Protein AF-A0A4Z2E2R9-F1 (afdb_monomer_lite)

Organism: NCBI:txid230148

Structure (mmCIF, N/CA/C/O backbone):
data_AF-A0A4Z2E2R9-F1
#
_entry.id   AF-A0A4Z2E2R9-F1
#
loop_
_atom_site.group_PDB
_atom_site.id
_atom_site.type_symbol
_atom_site.label_atom_id
_atom_site.label_alt_id
_atom_site.label_comp_id
_atom_site.label_asym_id
_atom_site.label_entity_id
_atom_site.label_seq_id
_atom_site.pdbx_PDB_ins_code
_atom_site.Cartn_x
_atom_site.Cartn_y
_atom_site.Cartn_z
_atom_site.occupancy
_atom_site.B_iso_or_equiv
_atom_site.auth_seq_id
_atom_site.auth_comp_id
_atom_site.auth_asym_id
_atom_site.auth_atom_id
_atom_site.pdbx_PDB_model_num
ATOM 1 N N . MET A 1 1 ? -23.075 -10.613 -0.529 1.00 61.91 1 MET A N 1
ATOM 2 C CA . MET A 1 1 ? -22.733 -10.119 0.823 1.00 61.91 1 MET A CA 1
ATOM 3 C C . MET A 1 1 ? -21.513 -9.230 0.684 1.00 61.91 1 MET A C 1
ATOM 5 O O . MET A 1 1 ? -20.640 -9.576 -0.101 1.00 61.91 1 MET A O 1
ATOM 9 N N . ALA A 1 2 ? -21.489 -8.078 1.350 1.00 82.94 2 ALA A N 1
ATOM 10 C CA . ALA A 1 2 ? -20.312 -7.213 1.384 1.00 82.94 2 ALA A CA 1
ATOM 11 C C . ALA A 1 2 ? -19.516 -7.522 2.654 1.00 82.94 2 ALA A C 1
ATOM 13 O O . ALA A 1 2 ? -20.119 -7.698 3.708 1.00 82.94 2 ALA A O 1
ATOM 14 N N . ALA A 1 3 ? -18.196 -7.594 2.543 1.00 90.88 3 ALA A N 1
ATOM 15 C CA . ALA A 1 3 ? -17.283 -7.662 3.675 1.00 90.88 3 ALA A CA 1
ATOM 16 C C . ALA A 1 3 ? -16.210 -6.592 3.477 1.00 90.88 3 ALA A C 1
ATOM 18 O O . ALA A 1 3 ? -15.874 -6.253 2.338 1.00 90.88 3 ALA A O 1
ATOM 19 N N . SER A 1 4 ? -15.693 -6.060 4.577 1.00 93.88 4 SER A N 1
ATOM 20 C CA . SER A 1 4 ? -14.628 -5.064 4.558 1.00 93.88 4 SER A CA 1
ATOM 21 C C . SER A 1 4 ? -13.468 -5.501 5.432 1.00 93.88 4 SER A C 1
ATOM 23 O O . SER A 1 4 ? -13.663 -6.084 6.499 1.00 93.88 4 SER A O 1
ATOM 25 N N . ALA A 1 5 ? -12.258 -5.181 4.980 1.00 93.62 5 ALA A N 1
ATOM 26 C CA . ALA A 1 5 ? -11.031 -5.476 5.694 1.00 93.62 5 ALA A CA 1
ATOM 27 C C . ALA A 1 5 ? -10.109 -4.252 5.737 1.00 93.62 5 ALA A C 1
ATOM 29 O O . ALA A 1 5 ? -10.078 -3.459 4.797 1.00 93.62 5 ALA A O 1
ATOM 30 N N . VAL A 1 6 ? -9.340 -4.121 6.817 1.00 92.69 6 VAL A N 1
ATOM 31 C CA . VAL A 1 6 ? -8.224 -3.173 6.926 1.00 92.69 6 VAL A CA 1
ATOM 32 C C . VAL A 1 6 ? -6.932 -3.965 7.042 1.00 92.69 6 VAL A C 1
ATOM 34 O O . VAL A 1 6 ? -6.831 -4.847 7.889 1.00 92.69 6 VAL A O 1
ATOM 37 N N . CYS A 1 7 ? -5.936 -3.635 6.224 1.00 93.38 7 CYS A N 1
ATOM 38 C CA . CYS A 1 7 ? -4.601 -4.227 6.273 1.00 93.38 7 CYS A CA 1
ATOM 39 C C . CYS A 1 7 ? -3.559 -3.131 6.502 1.00 93.38 7 CYS A C 1
ATOM 41 O O . CYS A 1 7 ? -3.717 -2.015 6.009 1.00 93.38 7 CYS A O 1
ATOM 43 N N . ALA A 1 8 ? -2.485 -3.464 7.215 1.00 91.94 8 ALA A N 1
ATOM 44 C CA . ALA A 1 8 ? -1.302 -2.617 7.329 1.00 91.94 8 ALA A CA 1
ATOM 45 C C . ALA A 1 8 ? -0.153 -3.210 6.515 1.00 91.94 8 ALA A C 1
ATOM 47 O O . ALA A 1 8 ? -0.008 -4.431 6.427 1.00 91.94 8 ALA A O 1
ATOM 48 N N . PHE A 1 9 ? 0.666 -2.336 5.939 1.00 94.12 9 PHE A N 1
ATOM 49 C CA . PHE A 1 9 ? 1.813 -2.697 5.116 1.00 94.12 9 PHE A CA 1
ATOM 50 C C . PHE A 1 9 ? 3.043 -1.953 5.620 1.00 94.12 9 PHE A C 1
ATOM 52 O O . PHE A 1 9 ? 2.978 -0.756 5.899 1.00 94.12 9 PHE A O 1
ATOM 59 N N . ASN A 1 10 ? 4.168 -2.658 5.702 1.00 91.25 10 ASN A N 1
ATOM 60 C CA . ASN A 1 10 ? 5.446 -2.028 5.999 1.00 91.25 10 ASN A CA 1
ATOM 61 C C . ASN A 1 10 ? 6.017 -1.386 4.738 1.00 91.25 10 ASN A C 1
ATOM 63 O O . ASN A 1 10 ? 6.008 -1.996 3.666 1.00 91.25 10 ASN A O 1
ATOM 67 N N . LEU A 1 11 ? 6.603 -0.195 4.883 1.00 91.94 11 LEU A N 1
ATOM 68 C CA . LEU A 1 11 ? 7.256 0.487 3.766 1.00 91.94 11 LEU A CA 1
ATOM 69 C C . LEU A 1 11 ? 8.389 -0.361 3.166 1.00 91.94 11 LEU A C 1
ATOM 71 O O . LEU A 1 11 ? 8.557 -0.386 1.954 1.00 91.94 11 LEU A O 1
ATOM 75 N N . SER A 1 12 ? 9.093 -1.144 3.988 1.00 92.69 12 SER A N 1
ATOM 76 C CA . SER A 1 12 ? 10.129 -2.072 3.520 1.00 92.69 12 SER A CA 1
ATOM 77 C C . SER A 1 12 ? 9.597 -3.154 2.573 1.00 92.69 12 SER A C 1
ATOM 79 O O . SER A 1 12 ? 10.271 -3.483 1.600 1.00 92.69 12 SER A O 1
ATOM 81 N N . ALA A 1 13 ? 8.387 -3.677 2.802 1.00 92.88 13 ALA A N 1
ATOM 82 C CA . ALA A 1 13 ? 7.762 -4.661 1.914 1.00 92.88 13 ALA A CA 1
ATOM 83 C C . ALA A 1 13 ? 7.378 -4.037 0.563 1.00 92.88 13 ALA A C 1
ATOM 85 O O . ALA A 1 13 ? 7.463 -4.694 -0.475 1.00 92.88 13 ALA A O 1
ATOM 86 N N . ILE A 1 14 ? 6.994 -2.755 0.571 1.00 92.12 14 ILE A N 1
ATOM 87 C CA . ILE A 1 14 ? 6.748 -1.977 -0.647 1.00 92.12 14 ILE A CA 1
ATOM 88 C C . ILE A 1 14 ? 8.063 -1.816 -1.414 1.00 92.12 14 ILE A C 1
ATOM 90 O O . ILE A 1 14 ? 8.146 -2.243 -2.564 1.00 92.12 14 ILE A O 1
ATOM 94 N N . THR A 1 15 ? 9.109 -1.289 -0.773 1.00 90.44 15 THR A N 1
ATOM 95 C CA . THR A 1 15 ? 10.435 -1.122 -1.386 1.00 90.44 15 THR A CA 1
ATOM 96 C C . THR A 1 15 ? 10.968 -2.437 -1.953 1.00 90.44 15 THR A C 1
ATOM 98 O O . THR A 1 15 ? 11.424 -2.474 -3.090 1.00 90.44 15 THR A O 1
ATOM 101 N N . GLN A 1 16 ? 10.831 -3.546 -1.223 1.00 90.81 16 GLN A N 1
ATOM 102 C CA . GLN A 1 16 ? 11.248 -4.866 -1.697 1.00 90.81 16 GLN A CA 1
ATOM 103 C C . GLN A 1 16 ? 10.525 -5.285 -2.985 1.00 90.81 16 GLN A C 1
ATOM 105 O O . GLN A 1 16 ? 11.159 -5.818 -3.895 1.00 90.81 16 GLN A O 1
ATOM 110 N N . ALA A 1 17 ? 9.213 -5.050 -3.081 1.00 92.19 17 ALA A N 1
ATOM 111 C CA . ALA A 1 17 ? 8.460 -5.370 -4.288 1.00 92.19 17 ALA A CA 1
ATOM 112 C C . ALA A 1 17 ? 8.898 -4.503 -5.476 1.00 92.19 17 ALA A C 1
ATOM 114 O O . ALA A 1 17 ? 9.071 -5.029 -6.574 1.00 92.19 17 ALA A O 1
ATOM 115 N N . PHE A 1 18 ? 9.129 -3.206 -5.248 1.00 90.31 18 PHE A N 1
ATOM 116 C CA . PHE A 1 18 ? 9.578 -2.280 -6.292 1.00 90.31 18 PHE A CA 1
ATOM 117 C C . PHE A 1 18 ? 11.035 -2.491 -6.721 1.00 90.31 18 PHE A C 1
ATOM 119 O O . PHE A 1 18 ? 11.384 -2.195 -7.861 1.00 90.31 18 PHE A O 1
ATOM 126 N N . ASN A 1 19 ? 11.858 -3.078 -5.854 1.00 89.44 19 ASN A N 1
ATOM 127 C CA . ASN A 1 19 ? 13.213 -3.517 -6.189 1.00 89.44 19 ASN A CA 1
ATOM 128 C C . ASN A 1 19 ? 13.236 -4.880 -6.886 1.00 89.44 19 ASN A C 1
ATOM 130 O O . ASN A 1 19 ? 14.273 -5.291 -7.406 1.00 89.44 19 ASN A O 1
ATOM 134 N N . GLY A 1 20 ? 12.102 -5.581 -6.908 1.00 91.00 20 GLY A N 1
ATOM 135 C CA . GLY A 1 20 ? 11.929 -6.845 -7.604 1.00 91.00 20 GLY A CA 1
ATOM 136 C C . GLY A 1 20 ? 11.798 -6.693 -9.124 1.00 91.00 20 GLY A C 1
ATOM 137 O O . GLY A 1 20 ? 11.813 -5.583 -9.658 1.00 91.00 20 GLY A O 1
ATOM 138 N N . PRO A 1 21 ? 11.670 -7.823 -9.841 1.00 93.06 21 PRO A N 1
ATOM 139 C CA . PRO A 1 21 ? 11.432 -7.817 -11.276 1.00 93.06 21 PRO A CA 1
ATOM 140 C C . PRO A 1 21 ? 10.051 -7.252 -11.613 1.00 93.06 21 PRO A C 1
ATOM 142 O O . PRO A 1 21 ? 9.081 -7.400 -10.861 1.00 93.06 21 PRO A O 1
ATOM 145 N N . PHE A 1 22 ? 9.947 -6.680 -12.806 1.00 92.81 22 PHE A N 1
ATOM 146 C CA . PHE A 1 22 ? 8.664 -6.345 -13.400 1.00 92.81 22 PHE A CA 1
ATOM 147 C C . PHE A 1 22 ? 7.954 -7.600 -13.899 1.00 92.81 22 PHE A C 1
ATOM 149 O O . PHE A 1 22 ? 8.541 -8.670 -14.058 1.00 92.81 22 PHE A O 1
ATOM 156 N N . ARG A 1 23 ? 6.670 -7.449 -14.187 1.00 93.69 23 ARG A N 1
ATOM 157 C CA . ARG A 1 23 ? 5.823 -8.433 -14.840 1.00 93.69 23 ARG A CA 1
ATOM 158 C C . ARG A 1 23 ? 5.345 -7.828 -16.152 1.00 93.69 23 ARG A C 1
ATOM 160 O O . ARG A 1 23 ? 4.678 -6.797 -16.137 1.00 93.69 23 ARG A O 1
ATOM 167 N N . SER A 1 24 ? 5.692 -8.442 -17.281 1.00 91.75 24 SER A N 1
ATOM 168 C CA . SER A 1 24 ? 5.347 -7.923 -18.611 1.00 91.75 24 SER A CA 1
ATOM 169 C C . SER A 1 24 ? 4.757 -9.000 -19.523 1.00 91.75 24 SER A C 1
ATOM 171 O O . SER A 1 24 ? 4.882 -10.199 -19.263 1.00 91.75 24 SER A O 1
ATOM 173 N N . GLN A 1 25 ? 4.060 -8.557 -20.570 1.00 91.38 25 GLN A N 1
ATOM 174 C CA . GLN A 1 25 ? 3.513 -9.399 -21.635 1.00 91.38 25 GLN A CA 1
ATOM 175 C C . GLN A 1 25 ? 4.035 -8.861 -22.960 1.00 91.38 25 GLN A C 1
ATOM 177 O O . GLN A 1 25 ? 3.962 -7.656 -23.195 1.00 91.38 25 GLN A O 1
ATOM 182 N N . GLU A 1 26 ? 4.495 -9.737 -23.848 1.00 86.81 26 GLU A N 1
ATOM 183 C CA . GLU A 1 26 ? 4.912 -9.329 -25.195 1.00 86.81 26 GLU A CA 1
ATOM 184 C C . GLU A 1 26 ? 3.721 -8.865 -26.050 1.00 86.81 26 GLU A C 1
ATOM 186 O O . GLU A 1 26 ? 3.813 -7.903 -26.808 1.00 86.81 26 GLU A O 1
ATOM 191 N N . ASN A 1 27 ? 2.575 -9.533 -25.906 1.00 87.38 27 ASN A N 1
ATOM 192 C CA . ASN A 1 27 ? 1.321 -9.170 -26.554 1.00 87.38 27 ASN A CA 1
ATOM 193 C C . ASN A 1 27 ? 0.129 -9.530 -25.641 1.00 87.38 27 ASN A C 1
ATOM 195 O O . ASN A 1 27 ? 0.300 -10.317 -24.708 1.00 87.38 27 ASN A O 1
ATOM 199 N N . PRO A 1 28 ? -1.089 -9.010 -25.899 1.00 87.19 28 PRO A N 1
ATOM 200 C CA . PRO A 1 28 ? -2.252 -9.231 -25.029 1.00 87.19 28 PRO A CA 1
ATOM 201 C C . PRO A 1 28 ? -2.711 -10.691 -24.879 1.00 87.19 28 PRO A C 1
ATOM 203 O O . PRO A 1 28 ? -3.581 -10.968 -24.058 1.00 87.19 28 PRO A O 1
ATOM 206 N N . ARG A 1 29 ? -2.195 -11.616 -25.701 1.00 92.12 29 ARG A N 1
ATOM 207 C CA . ARG A 1 29 ? -2.503 -13.054 -25.642 1.00 92.12 29 ARG A CA 1
ATOM 208 C C . ARG A 1 29 ? -1.385 -13.877 -24.996 1.00 92.12 29 ARG A C 1
ATOM 210 O O . ARG A 1 29 ? -1.595 -15.059 -24.738 1.00 92.12 29 ARG A O 1
ATOM 217 N N . SER A 1 30 ? -0.219 -13.282 -24.747 1.00 92.31 30 SER A N 1
ATOM 218 C CA . SER A 1 30 ? 0.916 -13.950 -24.113 1.00 92.31 30 SER A CA 1
ATOM 219 C C . SER A 1 30 ? 0.734 -14.056 -22.603 1.00 92.31 30 SER A C 1
ATOM 221 O O . SER A 1 30 ? 0.061 -13.250 -21.965 1.00 92.31 30 SER A O 1
ATOM 223 N N . THR A 1 31 ? 1.386 -15.049 -22.006 1.00 92.38 31 THR A N 1
ATOM 224 C CA . THR A 1 31 ? 1.478 -15.160 -20.551 1.00 92.38 31 THR A CA 1
ATOM 225 C C . THR A 1 31 ? 2.339 -14.033 -19.984 1.00 92.38 31 THR A C 1
ATOM 227 O O . THR A 1 31 ? 3.346 -13.645 -20.572 1.00 92.38 31 THR A O 1
ATOM 230 N N . TRP A 1 32 ? 1.960 -13.534 -18.810 1.00 93.00 32 TRP A N 1
ATOM 231 C CA . TRP A 1 32 ? 2.786 -12.606 -18.051 1.00 93.00 32 TRP A CA 1
ATOM 232 C C . TRP A 1 32 ? 4.052 -13.291 -17.544 1.00 93.00 32 TRP A C 1
ATOM 234 O O . TRP A 1 32 ? 3.961 -14.263 -16.790 1.00 93.00 32 TRP A O 1
ATOM 244 N N . LEU A 1 33 ? 5.209 -12.740 -17.889 1.00 93.88 33 LEU A N 1
ATOM 245 C CA . LEU A 1 33 ? 6.510 -13.267 -17.499 1.00 93.88 33 LEU A CA 1
ATOM 246 C C . LEU A 1 33 ? 7.282 -12.246 -16.655 1.00 93.88 33 LEU A C 1
ATOM 248 O O . LEU A 1 33 ? 7.097 -11.034 -16.823 1.00 93.88 33 LEU A O 1
ATOM 252 N N . PRO A 1 34 ? 8.148 -12.717 -15.742 1.00 93.81 34 PRO A N 1
ATOM 253 C CA . PRO A 1 34 ? 9.056 -11.837 -15.029 1.00 93.81 34 PRO A CA 1
ATOM 254 C C . PRO A 1 34 ? 10.040 -11.201 -16.015 1.00 93.81 34 PRO A C 1
ATOM 256 O O . PRO A 1 34 ? 10.586 -11.861 -16.896 1.00 93.81 34 PRO A O 1
ATOM 259 N N . THR A 1 35 ? 10.270 -9.905 -15.865 1.00 92.06 35 THR A N 1
ATOM 260 C CA . THR A 1 35 ? 11.231 -9.119 -16.641 1.00 92.06 35 THR A CA 1
ATOM 261 C C . THR A 1 35 ? 12.194 -8.462 -15.672 1.00 92.06 35 THR A C 1
ATOM 263 O O . THR A 1 35 ? 11.773 -7.941 -14.638 1.00 92.06 35 THR A O 1
ATOM 266 N N . SER A 1 36 ? 13.490 -8.510 -15.981 1.00 90.00 36 SER A N 1
ATOM 267 C CA . SER A 1 36 ? 14.520 -7.887 -15.150 1.00 90.00 36 SER A CA 1
ATOM 268 C C . SER A 1 36 ? 14.190 -6.421 -14.890 1.00 90.00 36 SER A C 1
ATOM 270 O O . SER A 1 36 ? 13.696 -5.730 -15.781 1.00 90.00 36 SER A O 1
ATOM 272 N N . ASN A 1 37 ? 14.478 -5.955 -13.680 1.00 87.31 37 ASN A N 1
ATOM 273 C CA . ASN A 1 37 ? 14.385 -4.547 -13.340 1.00 87.31 37 ASN A CA 1
ATOM 274 C C . ASN A 1 37 ? 15.772 -3.910 -13.537 1.00 87.31 37 ASN A C 1
ATOM 276 O O . ASN A 1 37 ? 16.641 -4.130 -12.704 1.00 87.31 37 ASN A O 1
ATOM 280 N N . PRO A 1 38 ? 16.023 -3.190 -14.645 1.00 77.75 38 PRO A N 1
ATOM 281 C CA . PRO A 1 38 ? 17.344 -2.625 -14.926 1.00 77.75 38 PRO A CA 1
ATOM 282 C C . PRO A 1 38 ? 17.717 -1.477 -13.977 1.00 77.75 38 PRO A C 1
ATOM 284 O O . PRO A 1 38 ? 18.894 -1.157 -13.841 1.00 77.75 38 PRO A O 1
ATOM 287 N N . THR A 1 39 ? 16.730 -0.867 -13.317 1.00 72.62 39 THR A N 1
ATOM 288 C CA . THR A 1 39 ? 16.902 0.240 -12.372 1.00 72.62 39 THR A CA 1
ATOM 289 C C . THR A 1 39 ? 16.257 -0.152 -11.048 1.00 72.62 39 THR A C 1
ATOM 291 O O . THR A 1 39 ? 15.072 0.100 -10.819 1.00 72.62 39 THR A O 1
ATOM 294 N N . HIS A 1 40 ? 17.027 -0.831 -10.202 1.00 62.00 40 HIS A N 1
ATOM 295 C CA . HIS A 1 40 ? 16.616 -1.115 -8.832 1.00 62.00 40 HIS A CA 1
ATOM 296 C C . HIS A 1 40 ? 16.591 0.197 -8.032 1.00 62.00 40 HIS A C 1
ATOM 298 O O . HIS A 1 40 ? 17.433 1.063 -8.252 1.00 62.00 40 HIS A O 1
ATOM 304 N N . ASP A 1 41 ? 15.626 0.326 -7.124 1.00 59.34 41 ASP A N 1
ATOM 305 C CA . ASP A 1 41 ? 15.252 1.543 -6.400 1.00 59.34 41 ASP A CA 1
ATOM 306 C C . ASP A 1 41 ? 14.486 2.588 -7.226 1.00 59.34 41 ASP A C 1
ATOM 308 O O . ASP A 1 41 ? 14.728 2.837 -8.404 1.00 59.34 41 ASP A O 1
ATOM 312 N N . PHE A 1 42 ? 13.496 3.195 -6.570 1.00 59.09 42 PHE A N 1
ATOM 313 C CA . PHE A 1 42 ? 12.659 4.293 -7.057 1.00 59.09 42 PHE A CA 1
ATOM 314 C C . PHE A 1 42 ? 13.523 5.548 -7.290 1.00 59.09 42 PHE A C 1
ATOM 316 O O . PHE A 1 42 ? 13.469 6.522 -6.543 1.00 59.09 42 PHE A O 1
ATOM 323 N N . GLN A 1 43 ? 14.376 5.523 -8.307 1.00 64.75 43 GLN A N 1
ATOM 324 C CA . GLN A 1 43 ? 15.239 6.641 -8.635 1.00 64.75 43 GLN A CA 1
ATOM 325 C C . GLN A 1 43 ? 14.428 7.649 -9.445 1.00 64.75 43 GLN A C 1
ATOM 327 O O . GLN A 1 43 ? 14.365 7.607 -10.671 1.00 64.75 43 GLN A O 1
ATOM 332 N N . CYS A 1 44 ? 13.834 8.611 -8.735 1.00 71.75 44 CYS A N 1
ATOM 333 C CA . CYS A 1 44 ? 13.427 9.904 -9.299 1.00 71.75 44 CYS A CA 1
ATOM 334 C C . CYS A 1 44 ? 14.649 10.759 -9.705 1.00 71.75 44 CYS A C 1
ATOM 336 O O . CYS A 1 44 ? 14.548 11.980 -9.813 1.00 71.75 44 CYS A O 1
ATOM 338 N N . GLU A 1 45 ? 15.813 10.128 -9.861 1.00 75.69 45 GLU A N 1
ATOM 339 C CA . GLU A 1 45 ? 17.091 10.760 -10.108 1.00 75.69 45 GLU A CA 1
ATOM 340 C C . GLU A 1 45 ? 17.270 11.005 -11.605 1.00 75.69 45 GLU A C 1
ATOM 342 O O . GLU A 1 45 ? 16.789 10.259 -12.471 1.00 75.69 45 GLU A O 1
ATOM 347 N N . THR A 1 46 ? 17.940 12.110 -11.896 1.00 83.19 46 THR A N 1
ATOM 348 C CA . THR A 1 46 ? 18.293 12.492 -13.256 1.00 83.19 46 THR A CA 1
ATOM 349 C C . THR A 1 46 ? 19.760 12.186 -13.488 1.00 83.19 46 THR A C 1
ATOM 351 O O . THR A 1 46 ? 20.572 12.229 -12.567 1.00 83.19 46 THR A O 1
ATOM 354 N N . ILE A 1 47 ? 20.094 11.846 -14.725 1.00 83.19 47 ILE A N 1
ATOM 355 C CA . ILE A 1 47 ? 21.459 11.571 -15.146 1.00 83.19 47 ILE A CA 1
ATOM 356 C C . ILE A 1 47 ? 22.250 12.873 -14.995 1.00 83.19 47 ILE A C 1
ATOM 358 O O . ILE A 1 47 ? 21.986 13.851 -15.694 1.00 83.19 47 ILE A O 1
ATOM 362 N N . GLN A 1 48 ? 23.198 12.876 -14.056 1.00 82.56 48 GLN A N 1
ATOM 363 C CA . GLN A 1 48 ? 24.083 14.017 -13.785 1.00 82.56 48 GLN A CA 1
ATOM 364 C C . GLN A 1 48 ? 25.330 14.012 -14.683 1.00 82.56 48 GLN A C 1
ATOM 366 O O . GLN A 1 48 ? 26.103 14.965 -14.686 1.00 82.56 48 GLN A O 1
ATOM 371 N N . GLU A 1 49 ? 25.556 12.925 -15.422 1.00 84.94 49 GLU A N 1
ATOM 372 C CA . GLU A 1 49 ? 26.695 12.798 -16.323 1.00 84.94 49 GLU A CA 1
ATOM 373 C C . GLU A 1 49 ? 26.517 13.696 -17.549 1.00 84.94 49 GLU A C 1
ATOM 375 O O . GLU A 1 49 ? 25.500 13.626 -18.245 1.00 84.94 49 GLU A O 1
ATOM 380 N N . ALA A 1 50 ? 27.534 14.517 -17.824 1.00 81.25 50 ALA A N 1
ATOM 381 C CA . ALA A 1 50 ? 27.555 15.404 -18.978 1.00 81.25 50 ALA A CA 1
ATOM 382 C C . ALA A 1 50 ? 27.447 14.591 -20.276 1.00 81.25 50 ALA A C 1
ATOM 384 O O . ALA A 1 50 ? 28.307 13.762 -20.589 1.00 81.25 50 ALA A O 1
ATOM 385 N N . GLY A 1 51 ? 26.388 14.832 -21.046 1.00 85.25 51 GLY A N 1
ATOM 386 C CA . GLY A 1 51 ? 26.114 14.077 -22.260 1.00 85.25 51 GLY A CA 1
ATOM 387 C C . GLY A 1 51 ? 24.725 14.339 -22.844 1.00 85.25 51 GLY A C 1
ATOM 388 O O . GLY A 1 51 ? 23.971 15.161 -22.333 1.00 85.25 51 GLY A O 1
ATOM 389 N N . PRO A 1 52 ? 24.344 13.617 -23.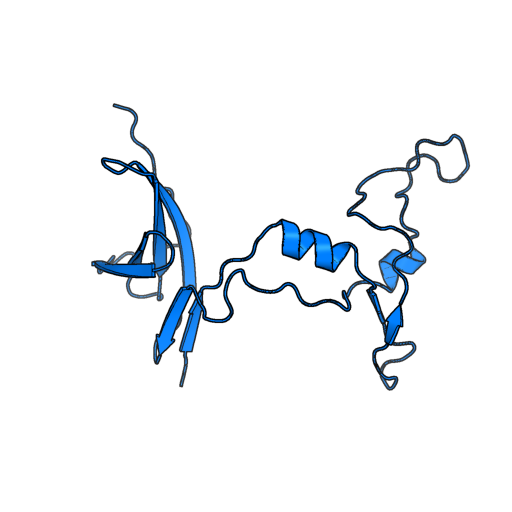913 1.00 83.12 52 PRO A N 1
ATOM 390 C CA . PRO A 1 52 ? 23.059 13.814 -24.594 1.00 83.12 52 PRO A CA 1
ATOM 391 C C . PRO A 1 52 ? 21.836 13.554 -23.707 1.00 83.12 52 PRO A C 1
ATOM 393 O O . PRO A 1 52 ? 20.744 14.023 -24.010 1.00 83.12 52 PRO A O 1
ATOM 396 N N . ASN A 1 53 ? 22.031 12.776 -22.641 1.00 81.25 53 ASN A N 1
ATOM 397 C CA . ASN A 1 53 ? 20.988 12.368 -21.712 1.00 81.25 53 ASN A CA 1
ATOM 398 C C . ASN A 1 53 ? 21.066 13.120 -20.372 1.00 81.25 53 ASN A C 1
ATOM 400 O O . ASN A 1 53 ? 20.358 12.743 -19.441 1.00 81.25 53 ASN A O 1
ATOM 404 N N . GLU A 1 54 ? 21.913 14.149 -20.257 1.00 87.44 54 GLU A N 1
ATOM 405 C CA . GLU A 1 54 ? 22.023 14.972 -19.049 1.00 87.44 54 GLU A CA 1
ATOM 406 C C . GLU A 1 54 ? 20.656 15.580 -18.693 1.00 87.44 54 GLU A C 1
ATOM 408 O O . GLU A 1 54 ? 19.950 16.123 -19.546 1.00 87.44 54 GLU A O 1
ATOM 413 N N . GLY A 1 55 ? 20.248 15.440 -17.431 1.00 82.75 55 GLY A N 1
ATOM 414 C CA . GLY A 1 55 ? 18.948 15.904 -16.945 1.00 82.75 55 GLY A CA 1
ATOM 415 C C . GLY A 1 55 ? 17.754 15.003 -17.295 1.00 82.75 55 GLY A C 1
ATOM 416 O O . GLY A 1 55 ? 16.648 15.263 -16.818 1.00 82.75 55 GLY A O 1
ATOM 417 N N . LEU A 1 56 ? 17.939 13.927 -18.073 1.00 82.81 56 LEU A N 1
ATOM 418 C CA . LEU A 1 56 ? 16.905 12.903 -18.264 1.00 82.81 56 LEU A CA 1
ATOM 419 C C . LEU A 1 56 ? 16.851 11.956 -17.065 1.00 82.81 56 LEU A C 1
ATOM 421 O O . LEU A 1 56 ? 17.833 11.785 -16.348 1.00 82.81 56 LEU A O 1
ATOM 425 N N . THR A 1 57 ? 15.711 11.300 -16.850 1.00 81.81 57 THR A N 1
ATOM 426 C CA . THR A 1 57 ? 15.603 10.250 -15.830 1.00 81.81 57 THR A CA 1
ATOM 427 C C . THR A 1 57 ? 16.518 9.080 -16.166 1.00 81.81 57 THR A C 1
ATOM 429 O O . THR A 1 57 ? 16.627 8.688 -17.328 1.00 81.81 57 THR A O 1
ATOM 432 N N . GLN A 1 58 ? 17.102 8.454 -15.146 1.00 80.38 58 GLN A N 1
ATOM 433 C CA . GLN A 1 58 ? 17.947 7.267 -15.328 1.00 80.38 58 GLN A CA 1
ATOM 434 C C . GLN A 1 58 ? 17.196 6.089 -15.970 1.00 80.38 58 GLN A C 1
ATOM 436 O O . GLN A 1 58 ? 17.771 5.259 -16.674 1.00 80.38 58 GLN A O 1
ATOM 441 N N . ARG A 1 59 ? 15.875 6.046 -15.778 1.00 80.81 59 ARG A N 1
ATOM 442 C CA . ARG A 1 59 ? 14.986 5.111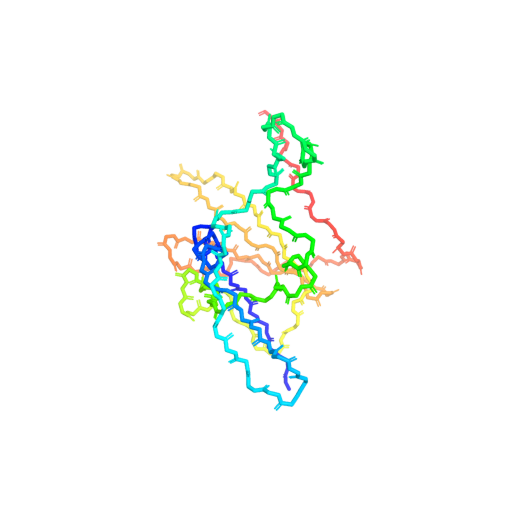 -16.459 1.00 80.81 59 ARG A CA 1
ATOM 443 C C . ARG A 1 59 ? 14.697 5.560 -17.894 1.00 80.81 59 ARG A C 1
ATOM 445 O O . ARG A 1 59 ? 14.232 6.677 -18.118 1.00 80.81 59 ARG A O 1
ATOM 452 N N . SER A 1 60 ? 14.880 4.647 -18.850 1.00 80.94 60 SER A N 1
ATOM 453 C CA . SER A 1 60 ? 14.568 4.892 -20.261 1.00 80.94 60 SER A CA 1
ATOM 454 C C . SER A 1 60 ? 13.060 5.082 -20.489 1.00 80.94 60 SER A C 1
ATOM 456 O O . SER A 1 60 ? 12.229 4.420 -19.859 1.00 80.94 60 SER A O 1
ATOM 458 N N . LEU A 1 61 ? 12.683 5.946 -21.440 1.00 82.69 61 LEU A N 1
ATOM 459 C CA . LEU A 1 61 ? 11.275 6.153 -21.806 1.00 82.69 61 LEU A CA 1
ATOM 460 C C . LEU A 1 61 ? 10.616 4.862 -22.326 1.00 82.69 61 LEU A C 1
ATOM 462 O O . LEU A 1 61 ? 9.441 4.626 -22.063 1.00 82.69 61 LEU A O 1
ATOM 466 N N . GLN A 1 62 ? 11.364 4.009 -23.033 1.00 85.94 62 GLN A N 1
ATOM 467 C CA . GLN A 1 62 ? 10.842 2.747 -23.571 1.00 85.94 62 GLN A CA 1
ATOM 468 C C . GLN A 1 62 ? 10.451 1.779 -22.448 1.00 85.94 62 GLN A C 1
ATOM 470 O O . GLN A 1 62 ? 9.371 1.185 -22.489 1.00 85.94 62 GLN A O 1
ATOM 475 N N . ASP A 1 63 ? 11.287 1.673 -21.413 1.00 85.19 63 ASP A N 1
ATOM 476 C CA . ASP A 1 63 ? 10.994 0.852 -20.237 1.00 85.19 63 ASP A CA 1
ATOM 477 C C . ASP A 1 63 ? 9.906 1.488 -19.376 1.00 85.19 63 ASP A C 1
ATOM 479 O O . ASP A 1 63 ? 9.043 0.785 -18.847 1.00 85.19 63 ASP A O 1
ATOM 483 N N . ALA A 1 64 ? 9.905 2.819 -19.244 1.00 82.94 64 ALA A N 1
ATOM 484 C CA . ALA A 1 64 ? 8.826 3.572 -18.603 1.00 82.94 64 ALA A CA 1
ATOM 485 C C . ALA A 1 64 ? 7.473 3.318 -19.272 1.00 82.94 64 ALA A C 1
ATOM 487 O O . ALA A 1 64 ? 6.468 3.241 -18.577 1.00 82.94 64 ALA A O 1
ATOM 488 N N . GLN A 1 65 ? 7.456 3.115 -20.592 1.00 85.75 65 GLN A N 1
ATOM 489 C CA . GLN A 1 65 ? 6.241 2.881 -21.365 1.00 85.75 65 GLN A CA 1
ATOM 490 C C . GLN A 1 65 ? 5.732 1.431 -21.358 1.00 85.75 65 GLN A C 1
ATOM 492 O O . GLN A 1 65 ? 4.620 1.177 -21.828 1.00 85.75 65 GLN A O 1
ATOM 497 N N . ARG A 1 66 ? 6.525 0.474 -20.868 1.00 87.12 66 ARG A N 1
ATOM 498 C CA . ARG A 1 66 ? 6.200 -0.964 -20.920 1.00 87.12 66 ARG A CA 1
ATOM 499 C C . ARG A 1 66 ? 6.107 -1.617 -19.544 1.00 87.12 66 ARG A C 1
ATOM 501 O O . ARG A 1 66 ? 5.285 -2.509 -19.347 1.00 87.12 66 ARG A O 1
ATOM 508 N N . LEU A 1 67 ? 6.943 -1.196 -18.599 1.00 88.44 67 LEU A N 1
ATOM 509 C CA . LEU A 1 67 ? 7.141 -1.881 -17.322 1.00 88.44 67 LEU A CA 1
ATOM 510 C C . LEU A 1 67 ? 6.407 -1.161 -16.178 1.00 88.44 67 LEU A C 1
ATOM 512 O O . LEU A 1 67 ? 6.991 -0.377 -15.438 1.00 88.44 67 LEU A O 1
ATOM 516 N N . TYR A 1 68 ? 5.108 -1.406 -16.018 1.00 87.31 68 TYR A N 1
ATOM 517 C CA . TYR A 1 68 ? 4.302 -0.738 -14.976 1.00 87.31 68 TYR A CA 1
ATOM 518 C C . TYR A 1 68 ? 3.939 -1.635 -13.795 1.00 87.31 68 TYR A C 1
ATOM 520 O O . TYR A 1 68 ? 3.638 -1.142 -12.711 1.00 87.31 68 TYR A O 1
ATOM 528 N N . LEU A 1 69 ? 3.927 -2.949 -14.012 1.00 91.62 69 LEU A N 1
ATOM 529 C CA . LEU A 1 69 ? 3.456 -3.924 -13.039 1.00 91.62 69 LEU A CA 1
ATOM 530 C C . LEU A 1 69 ? 4.644 -4.662 -12.428 1.00 91.62 69 LEU A C 1
ATOM 532 O O . LEU A 1 69 ? 5.475 -5.192 -13.160 1.00 91.62 69 LEU A O 1
ATOM 536 N N . MET A 1 70 ? 4.707 -4.734 -11.101 1.00 93.19 70 MET A N 1
ATOM 537 C CA . MET A 1 70 ? 5.713 -5.536 -10.402 1.00 93.19 70 MET A CA 1
ATOM 538 C C . MET A 1 70 ? 5.304 -7.010 -10.353 1.00 93.19 70 MET A C 1
ATOM 540 O O . MET A 1 70 ? 4.124 -7.345 -10.235 1.00 93.19 70 MET A O 1
ATOM 544 N N . GLN A 1 71 ? 6.284 -7.908 -10.448 1.00 94.69 71 GLN A N 1
ATOM 545 C CA . GLN A 1 71 ? 6.061 -9.351 -10.323 1.00 94.69 71 GLN A CA 1
ATOM 546 C C . GLN A 1 71 ? 5.779 -9.757 -8.878 1.00 94.69 71 GLN A C 1
ATOM 548 O O . GLN A 1 71 ? 4.989 -10.673 -8.639 1.00 94.69 71 GLN A O 1
ATOM 553 N N . LEU A 1 72 ? 6.447 -9.104 -7.925 1.00 93.69 72 LEU A N 1
ATOM 554 C CA . LEU A 1 72 ? 6.293 -9.380 -6.504 1.00 93.69 72 LEU A CA 1
ATOM 555 C C . LEU A 1 72 ? 5.061 -8.663 -5.946 1.00 93.69 72 LEU A C 1
ATOM 557 O O . LEU A 1 72 ? 4.797 -7.504 -6.259 1.00 93.69 72 LEU A O 1
ATOM 561 N N . VAL A 1 73 ? 4.324 -9.364 -5.087 1.00 93.88 73 VAL A N 1
ATOM 562 C CA . VAL A 1 73 ? 3.170 -8.818 -4.366 1.00 93.88 73 VAL A CA 1
ATOM 563 C C . VAL A 1 73 ? 3.651 -8.201 -3.057 1.00 93.88 73 VAL A C 1
ATOM 565 O O . VAL A 1 73 ? 4.386 -8.848 -2.309 1.00 93.88 73 VAL A O 1
ATOM 568 N N . VAL A 1 74 ? 3.199 -6.982 -2.753 1.00 95.50 74 VAL A N 1
ATOM 569 C CA . VAL A 1 74 ? 3.431 -6.356 -1.445 1.00 95.50 74 VAL A CA 1
ATOM 570 C C . VAL A 1 74 ? 2.622 -7.115 -0.396 1.00 95.50 74 VAL A C 1
ATOM 572 O O . VAL A 1 74 ? 1.391 -7.087 -0.411 1.00 95.50 74 VAL A O 1
ATOM 575 N N . GLN A 1 75 ? 3.312 -7.806 0.507 1.00 93.56 75 GLN A N 1
ATOM 576 C CA . GLN A 1 75 ? 2.658 -8.570 1.564 1.00 93.56 75 GLN A CA 1
ATOM 577 C C . GLN A 1 75 ? 2.213 -7.652 2.711 1.00 93.56 75 GLN A C 1
ATOM 579 O O . GLN A 1 75 ? 2.968 -6.751 3.097 1.00 93.56 75 GLN A O 1
ATOM 584 N N . PRO A 1 76 ? 1.011 -7.868 3.276 1.00 93.88 76 PRO A N 1
ATOM 585 C CA . PRO A 1 76 ? 0.605 -7.194 4.501 1.00 93.88 76 PRO A CA 1
ATOM 586 C C . PRO A 1 76 ? 1.514 -7.602 5.666 1.00 93.88 76 PRO A C 1
ATOM 588 O O . PRO A 1 76 ? 2.135 -8.664 5.658 1.00 93.88 76 PRO A O 1
ATOM 591 N N . GLN A 1 77 ? 1.565 -6.767 6.701 1.00 90.56 77 GLN A N 1
ATOM 592 C CA . GLN A 1 77 ? 2.354 -7.025 7.910 1.00 90.56 77 GLN A CA 1
ATOM 593 C C . GLN A 1 77 ? 1.914 -8.310 8.641 1.00 90.56 77 GLN A C 1
ATOM 595 O O . GLN A 1 77 ? 2.712 -8.921 9.347 1.00 90.56 77 GLN A O 1
ATOM 600 N N . SER A 1 78 ? 0.657 -8.721 8.466 1.00 87.88 78 SER A N 1
ATOM 601 C CA . SER A 1 78 ? 0.080 -9.952 9.008 1.00 87.88 78 SER A CA 1
ATOM 602 C C . SER A 1 78 ? -0.754 -10.654 7.939 1.00 87.88 78 SER A C 1
ATOM 604 O O . SER A 1 78 ? -1.378 -9.995 7.109 1.00 87.88 78 SER A O 1
ATOM 606 N N . ALA A 1 79 ? -0.799 -11.989 7.983 1.00 88.50 79 ALA A N 1
ATOM 607 C CA . ALA A 1 79 ? -1.634 -12.796 7.092 1.00 88.50 79 ALA A CA 1
ATOM 608 C C . ALA A 1 79 ? -3.138 -12.538 7.300 1.00 88.50 79 ALA A C 1
ATOM 610 O O . ALA A 1 79 ? -3.915 -12.604 6.350 1.00 88.50 79 ALA A O 1
ATOM 611 N N . ALA A 1 80 ? -3.542 -12.234 8.536 1.00 89.00 80 ALA A N 1
ATOM 612 C CA . ALA A 1 80 ? -4.905 -11.828 8.852 1.00 89.00 80 ALA A CA 1
ATOM 613 C C . ALA A 1 80 ? -5.029 -10.295 8.801 1.00 89.00 80 ALA A C 1
ATOM 615 O O . ALA A 1 80 ? -4.122 -9.599 9.276 1.00 89.00 80 ALA A O 1
ATOM 616 N N . PRO A 1 81 ? -6.141 -9.753 8.268 1.00 91.25 81 PRO A N 1
ATOM 617 C CA . PRO A 1 81 ? -6.388 -8.319 8.298 1.00 91.25 81 PRO A CA 1
ATOM 618 C C . PRO A 1 81 ? -6.496 -7.822 9.742 1.00 91.25 81 PRO A C 1
ATOM 620 O O . PRO A 1 81 ? -6.930 -8.536 10.644 1.00 91.25 81 PRO A O 1
ATOM 623 N N . LEU A 1 82 ? -6.135 -6.559 9.933 1.00 89.19 82 LEU A N 1
ATOM 624 C CA . LEU A 1 82 ? -6.240 -5.851 11.199 1.00 89.19 82 LEU A CA 1
ATOM 625 C C . LEU A 1 82 ? -7.700 -5.775 11.678 1.00 89.19 82 LEU A C 1
ATOM 627 O O . LEU A 1 82 ? -8.026 -6.097 12.819 1.00 89.19 82 LEU A O 1
ATOM 631 N N . VAL A 1 83 ? -8.596 -5.378 10.782 1.00 90.00 83 VAL A N 1
ATOM 632 C CA . VAL A 1 83 ? -10.040 -5.369 11.031 1.00 90.00 83 VAL A CA 1
ATOM 633 C C . VAL A 1 83 ? -10.687 -6.181 9.930 1.00 90.00 83 VAL A C 1
ATOM 635 O O . VAL A 1 83 ? -10.401 -5.937 8.763 1.00 90.00 83 VAL A O 1
ATOM 638 N N . LEU A 1 84 ? -11.569 -7.106 10.294 1.00 90.62 84 LEU A N 1
ATOM 639 C CA . LEU A 1 84 ? -12.452 -7.812 9.374 1.00 90.62 84 LEU A CA 1
ATOM 640 C C . LEU A 1 84 ? -13.884 -7.628 9.865 1.00 90.62 84 LEU A C 1
ATOM 642 O O . LEU A 1 84 ? -14.166 -7.842 11.044 1.00 90.62 84 LEU A O 1
ATOM 646 N N . GLN A 1 85 ? -14.768 -7.181 8.981 1.00 89.12 85 GLN A N 1
ATOM 647 C CA . GLN A 1 85 ? -16.187 -7.021 9.277 1.00 89.12 85 GLN A CA 1
ATOM 648 C C . GLN A 1 85 ? -17.018 -7.579 8.131 1.00 89.12 85 GLN A C 1
ATOM 650 O O . GLN A 1 85 ? -16.876 -7.159 6.978 1.00 89.12 85 GLN A O 1
ATOM 655 N N . ASP A 1 86 ? -17.915 -8.492 8.476 1.00 91.19 86 ASP A N 1
ATOM 656 C CA . ASP A 1 86 ? -18.922 -9.015 7.568 1.00 91.19 86 ASP A CA 1
ATOM 657 C C . ASP A 1 86 ? -20.144 -8.093 7.536 1.00 91.19 86 ASP A C 1
ATOM 659 O O . ASP A 1 86 ? -20.458 -7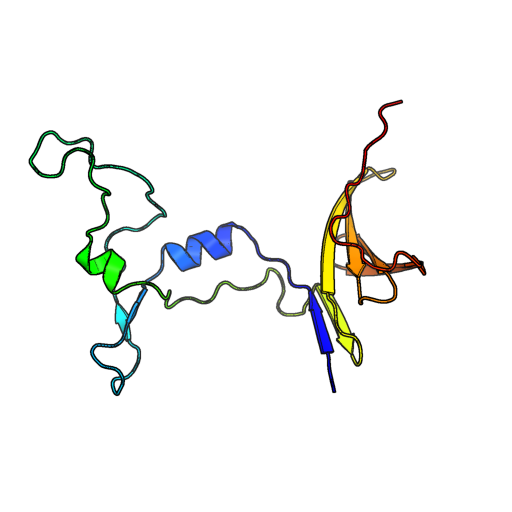.406 8.505 1.00 91.19 86 ASP A O 1
ATOM 663 N N . ALA A 1 87 ? -20.844 -8.072 6.403 1.00 89.19 87 ALA A N 1
ATOM 664 C CA . ALA A 1 87 ? -22.051 -7.275 6.165 1.00 89.19 87 ALA A CA 1
ATOM 665 C C . ALA A 1 87 ? -21.891 -5.746 6.319 1.00 89.19 87 ALA A C 1
ATOM 667 O O . ALA A 1 87 ? -22.887 -5.025 6.342 1.00 89.19 87 ALA A O 1
ATOM 668 N N . VAL A 1 88 ? -20.657 -5.232 6.349 1.00 87.94 88 VAL A N 1
ATOM 669 C CA . VAL A 1 88 ? -20.352 -3.797 6.453 1.00 87.94 88 VAL A CA 1
ATOM 670 C C . VAL A 1 88 ? -19.467 -3.358 5.287 1.00 87.94 88 VAL A C 1
ATOM 672 O O . VAL A 1 88 ? -18.554 -4.080 4.881 1.00 87.94 88 VAL A O 1
ATOM 675 N N . ARG A 1 89 ? -19.719 -2.154 4.753 1.00 89.69 89 ARG A N 1
ATOM 676 C CA . ARG A 1 89 ? -18.880 -1.496 3.740 1.00 89.69 89 ARG A CA 1
ATOM 677 C C . ARG A 1 89 ? -18.154 -0.298 4.348 1.00 89.69 89 ARG A C 1
ATOM 679 O O . ARG A 1 89 ? -18.794 0.691 4.688 1.00 89.69 89 ARG A O 1
ATOM 686 N N . PHE A 1 90 ? -16.832 -0.377 4.459 1.00 90.06 90 PHE A N 1
ATOM 687 C CA . PHE A 1 90 ? -16.007 0.766 4.855 1.00 90.06 90 PHE A CA 1
ATOM 688 C C . PHE A 1 90 ? -15.892 1.777 3.705 1.00 90.06 90 PHE A C 1
ATOM 690 O O . PHE A 1 90 ? -15.847 1.394 2.534 1.00 90.06 90 PHE A O 1
ATOM 697 N N . VAL A 1 91 ? -15.866 3.067 4.043 1.00 89.69 91 VAL A N 1
ATOM 698 C CA . VAL A 1 91 ? -15.827 4.188 3.087 1.00 89.69 91 VAL A CA 1
ATOM 699 C C . VAL A 1 91 ? -14.552 5.007 3.256 1.00 89.69 91 VAL A C 1
ATOM 701 O O . VAL A 1 91 ? -13.894 5.321 2.268 1.00 89.69 91 VAL A O 1
ATOM 704 N N . SER A 1 92 ? -14.176 5.320 4.495 1.00 87.62 92 SER A N 1
ATOM 705 C CA . SER A 1 92 ? -12.927 6.014 4.805 1.00 87.62 92 SER A CA 1
ATOM 706 C C . SER A 1 92 ? -12.274 5.458 6.069 1.00 87.62 92 SER A C 1
ATOM 708 O O . SER A 1 92 ? -12.944 4.900 6.940 1.00 87.62 92 SER A O 1
ATOM 710 N N . LEU A 1 93 ? -10.951 5.599 6.142 1.00 88.56 93 LEU A N 1
ATOM 711 C CA . LEU A 1 93 ? -10.113 5.194 7.265 1.00 88.56 93 LEU A CA 1
ATOM 712 C C . LEU A 1 93 ? -9.140 6.331 7.573 1.00 88.56 93 LEU A C 1
ATOM 714 O O . LEU A 1 93 ? -8.453 6.812 6.674 1.00 88.56 93 LEU A O 1
ATOM 718 N N . VAL A 1 94 ? -9.053 6.712 8.844 1.00 88.62 94 VAL A N 1
ATOM 719 C CA . VAL A 1 94 ? -7.995 7.581 9.369 1.00 88.62 94 VAL A CA 1
ATOM 720 C C . VAL A 1 94 ? -7.355 6.901 10.570 1.00 88.62 94 VAL A C 1
ATOM 722 O O . VAL A 1 94 ? -8.039 6.249 11.361 1.00 88.62 94 VAL A O 1
ATOM 725 N N . VAL A 1 95 ? -6.036 7.031 10.682 1.00 87.62 95 VAL A N 1
ATOM 726 C CA . VAL A 1 95 ? -5.255 6.495 11.796 1.00 87.62 95 VAL A CA 1
ATOM 727 C C . VAL A 1 95 ? -4.634 7.658 12.549 1.00 87.62 95 VAL A C 1
ATOM 729 O O . VAL A 1 95 ? -4.030 8.533 11.936 1.00 87.62 95 VAL A O 1
ATOM 732 N N . ASP A 1 96 ? -4.782 7.639 13.866 1.00 84.75 96 ASP A N 1
ATOM 733 C CA . ASP A 1 96 ? -4.152 8.576 14.788 1.00 84.75 96 ASP A CA 1
ATOM 734 C C . ASP A 1 96 ? -3.188 7.845 15.721 1.00 84.75 96 ASP A C 1
ATOM 736 O O . ASP A 1 96 ? -3.329 6.640 15.948 1.00 84.75 96 ASP A O 1
ATOM 740 N N . ILE A 1 97 ? -2.216 8.571 16.265 1.00 84.19 97 ILE A N 1
ATOM 741 C CA . ILE A 1 97 ? -1.281 8.064 17.265 1.00 84.19 97 ILE A CA 1
ATOM 742 C C . ILE A 1 97 ? -1.514 8.840 18.558 1.00 84.19 97 ILE A C 1
ATOM 744 O O . ILE A 1 97 ? -1.148 10.006 18.671 1.00 84.19 97 ILE A O 1
ATOM 748 N N . VAL A 1 98 ? -2.100 8.171 19.548 1.00 83.38 98 VAL A N 1
ATOM 749 C CA . VAL A 1 98 ? -2.465 8.780 20.831 1.00 83.38 98 VAL A CA 1
ATOM 750 C C . VAL A 1 98 ? -1.506 8.316 21.924 1.00 83.38 98 VAL A C 1
ATOM 752 O O . VAL A 1 98 ? -1.288 7.117 22.101 1.00 83.38 98 VAL A O 1
ATOM 755 N N . GLN A 1 99 ? -0.964 9.265 22.688 1.00 83.38 99 GLN A N 1
ATOM 756 C CA . GLN A 1 99 ? -0.186 9.002 23.901 1.00 83.38 99 GLN A CA 1
ATOM 757 C C . GLN A 1 99 ? -1.128 8.539 25.019 1.00 83.38 99 GLN A C 1
ATOM 759 O O . GLN A 1 99 ? -1.969 9.301 25.494 1.00 83.38 99 GLN A O 1
ATOM 764 N N . GLY A 1 100 ? -1.004 7.280 25.435 1.00 79.94 100 GLY A N 1
ATOM 765 C CA . GLY A 1 100 ? -1.635 6.792 26.655 1.00 79.94 100 GLY A CA 1
ATOM 766 C C . GLY A 1 100 ? -0.729 6.950 27.874 1.00 79.94 100 GLY A C 1
ATOM 767 O O . GLY A 1 100 ? 0.290 7.631 27.829 1.00 79.94 100 GLY A O 1
ATOM 768 N N . LYS A 1 101 ? -1.096 6.294 28.980 1.00 82.62 101 LYS A N 1
ATOM 769 C CA . LYS A 1 101 ? -0.355 6.406 30.246 1.00 82.62 101 LYS A CA 1
ATOM 770 C C . LYS A 1 101 ? 1.095 5.917 30.137 1.00 82.62 101 LYS A C 1
ATOM 772 O O . LYS A 1 101 ? 1.992 6.592 30.623 1.00 82.62 101 LYS A O 1
ATOM 777 N N . ASP A 1 102 ? 1.297 4.766 29.496 1.00 85.00 102 ASP A N 1
ATOM 778 C CA . ASP A 1 102 ? 2.591 4.069 29.475 1.00 85.00 102 ASP A CA 1
ATOM 779 C C . ASP A 1 102 ? 3.129 3.829 28.048 1.00 85.00 102 ASP A C 1
ATOM 781 O O . ASP A 1 102 ? 4.272 3.406 27.876 1.00 85.00 102 ASP A O 1
ATOM 785 N N . SER A 1 103 ? 2.321 4.071 27.009 1.00 83.31 103 SER A N 1
ATOM 786 C CA . SER A 1 103 ? 2.686 3.788 25.615 1.00 83.31 103 SER A CA 1
ATOM 787 C C . SER A 1 103 ? 1.848 4.574 24.598 1.00 83.31 103 SER A C 1
ATOM 789 O O . SER A 1 103 ? 0.793 5.125 24.921 1.00 83.31 103 SER A O 1
ATOM 791 N N . LEU A 1 104 ? 2.347 4.629 23.360 1.00 83.50 104 LEU A N 1
ATOM 792 C CA . LEU A 1 104 ? 1.646 5.166 22.193 1.00 83.50 104 LEU A CA 1
ATOM 793 C C . LEU A 1 104 ? 0.712 4.107 21.600 1.00 83.50 104 LEU A C 1
ATOM 795 O O . LEU A 1 104 ? 1.079 2.936 21.487 1.00 83.50 104 LEU A O 1
ATOM 799 N N . TYR A 1 105 ? -0.463 4.539 21.153 1.00 82.25 105 TYR A N 1
ATOM 800 C CA . TYR A 1 105 ? -1.477 3.672 20.565 1.00 82.25 105 TYR 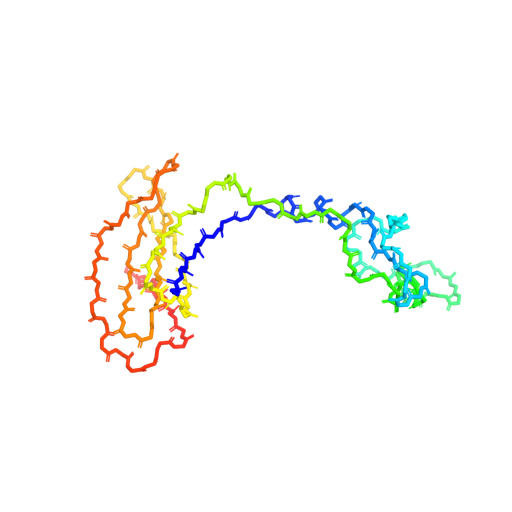A CA 1
ATOM 801 C C . TYR A 1 105 ? -1.901 4.160 19.191 1.00 82.25 105 TYR A C 1
ATOM 803 O O . TYR A 1 105 ? -2.232 5.331 19.019 1.00 82.25 105 TYR A O 1
ATOM 811 N N . HIS A 1 106 ? -1.977 3.238 18.231 1.00 84.38 106 HIS A N 1
ATOM 812 C CA . HIS A 1 106 ? -2.629 3.516 16.957 1.00 84.38 106 HIS A CA 1
ATOM 813 C C . HIS A 1 106 ? -4.142 3.373 17.119 1.00 84.38 106 HIS A C 1
ATOM 815 O O . HIS A 1 106 ? -4.645 2.304 17.480 1.00 84.38 106 HIS A O 1
ATOM 821 N N . VAL A 1 107 ? -4.871 4.447 16.840 1.00 85.12 107 VAL A N 1
ATOM 822 C CA . VAL A 1 107 ? -6.330 4.499 16.910 1.00 85.12 107 VAL A CA 1
ATOM 823 C C . VAL A 1 107 ? -6.881 4.629 15.498 1.00 85.12 107 VAL A C 1
ATOM 825 O O . VAL A 1 107 ? -6.560 5.573 14.783 1.00 85.12 107 VAL A O 1
ATOM 828 N N . LEU A 1 108 ? -7.712 3.674 15.091 1.00 87.56 108 LEU A N 1
ATOM 829 C CA . LEU A 1 108 ? -8.322 3.639 13.768 1.00 87.56 108 LEU A CA 1
ATOM 830 C C . LEU A 1 108 ? -9.758 4.155 13.859 1.00 87.56 108 LEU A C 1
ATOM 832 O O . LEU A 1 108 ? -10.565 3.633 14.633 1.00 87.56 108 LEU A O 1
ATOM 836 N N . TYR A 1 109 ? -10.082 5.124 13.012 1.00 87.19 109 TYR A N 1
ATOM 837 C CA . TYR A 1 109 ? -11.429 5.637 12.799 1.00 87.19 109 TYR A CA 1
ATOM 838 C C . TYR A 1 109 ? -11.904 5.193 11.419 1.00 87.19 109 TYR A C 1
ATOM 840 O O . TYR A 1 109 ? -11.337 5.603 10.406 1.00 87.19 109 TYR A O 1
ATOM 848 N N . ILE A 1 110 ? -12.924 4.338 11.378 1.00 88.06 110 ILE A N 1
ATOM 849 C CA . ILE A 1 110 ? -13.431 3.733 10.141 1.00 88.06 110 ILE A CA 1
ATOM 850 C C . ILE A 1 110 ? -14.878 4.156 9.929 1.00 88.06 110 ILE A C 1
ATOM 852 O O . ILE A 1 110 ? -15.725 3.871 10.774 1.00 88.06 110 ILE A O 1
ATOM 856 N N . SER A 1 111 ? -15.174 4.801 8.803 1.00 85.94 111 SER A N 1
ATOM 857 C CA . SER A 1 111 ? -16.533 5.221 8.458 1.00 85.94 111 SER A CA 1
ATOM 858 C C . SER A 1 111 ? -17.235 4.204 7.554 1.00 85.94 111 SER A C 1
ATOM 860 O O . SER A 1 111 ? -16.609 3.559 6.710 1.00 85.94 111 SER A O 1
ATOM 862 N N . THR A 1 112 ? -18.552 4.081 7.707 1.00 84.19 112 THR A N 1
ATOM 863 C CA . THR A 1 112 ? -19.421 3.221 6.876 1.00 84.19 112 THR A CA 1
ATOM 864 C C . THR A 1 112 ? -20.403 4.015 6.012 1.00 84.19 112 THR A C 1
ATOM 866 O O . THR A 1 112 ? -21.297 3.450 5.389 1.00 84.19 112 THR A O 1
ATOM 869 N N . GLY A 1 113 ? -20.263 5.344 5.993 1.00 79.88 113 GLY A N 1
ATOM 870 C CA . GLY A 1 113 ? -21.216 6.284 5.393 1.00 79.88 113 GLY A CA 1
ATOM 871 C C . GLY A 1 113 ? -22.350 6.701 6.337 1.00 79.88 113 GLY A C 1
ATOM 872 O O . GLY A 1 113 ? -22.888 7.790 6.181 1.00 79.88 113 GLY A O 1
ATOM 873 N N . THR A 1 114 ? -22.675 5.889 7.349 1.00 77.81 114 THR A N 1
ATOM 874 C CA . THR A 1 114 ? -23.721 6.195 8.347 1.00 77.81 114 THR A CA 1
ATOM 875 C C . THR A 1 114 ? -23.196 6.369 9.770 1.00 77.81 114 THR A C 1
ATOM 877 O O . THR A 1 114 ? -23.806 7.075 10.566 1.00 77.81 114 THR A O 1
ATOM 880 N N . TYR A 1 115 ? -22.099 5.700 10.121 1.00 77.88 115 TYR A N 1
ATOM 881 C CA . TYR A 1 115 ? -21.509 5.737 11.460 1.00 77.88 115 TYR A CA 1
ATOM 882 C C . TYR A 1 115 ? -19.996 5.516 11.390 1.00 77.88 115 TYR A C 1
ATOM 884 O O . TYR A 1 115 ? -19.462 5.131 10.344 1.00 77.88 115 TYR A O 1
ATOM 892 N N . THR A 1 116 ? -19.314 5.741 12.516 1.00 81.50 116 THR A N 1
ATOM 893 C CA . THR A 1 116 ? -17.862 5.584 12.631 1.00 81.50 116 THR A CA 1
ATOM 894 C C . THR A 1 116 ? -17.520 4.589 13.735 1.00 81.50 116 THR A C 1
ATOM 896 O O . THR A 1 116 ? -17.942 4.726 14.884 1.00 81.50 116 THR A O 1
ATOM 899 N N . HIS A 1 117 ? -16.715 3.586 13.401 1.00 83.62 117 HIS A N 1
ATOM 900 C CA . HIS A 1 117 ? -16.123 2.674 14.372 1.00 83.62 117 HIS A CA 1
ATOM 901 C C . HIS A 1 117 ? -14.772 3.203 14.847 1.00 83.62 117 HIS A C 1
ATOM 903 O O . HIS A 1 117 ? -13.955 3.634 14.030 1.00 83.62 117 HIS A O 1
ATOM 909 N N . LYS A 1 118 ? -14.522 3.120 16.159 1.00 83.31 118 LYS A N 1
ATOM 910 C CA . LYS A 1 118 ? -13.220 3.415 16.764 1.00 83.31 118 LYS A CA 1
ATOM 911 C C . LYS A 1 118 ? -12.576 2.123 17.268 1.00 83.31 118 LYS A C 1
ATOM 913 O O . LYS A 1 118 ? -13.092 1.478 18.186 1.00 83.31 118 LYS A O 1
ATOM 918 N N . TYR A 1 119 ? -11.423 1.785 16.705 1.00 84.06 119 TYR A N 1
ATOM 919 C CA . TYR A 1 119 ? -10.603 0.646 17.116 1.00 84.06 119 TYR A CA 1
ATOM 920 C C . TYR A 1 119 ? -9.278 1.132 17.703 1.00 84.06 119 TYR A C 1
ATOM 922 O O . TYR A 1 119 ? -8.719 2.118 17.228 1.00 84.06 119 TYR A O 1
ATOM 930 N N . THR A 1 120 ? -8.757 0.423 18.701 1.00 79.56 120 THR A N 1
ATOM 931 C CA . THR A 1 120 ? -7.422 0.672 19.262 1.00 79.56 120 THR A CA 1
ATOM 932 C C . THR A 1 120 ? -6.544 -0.545 19.019 1.00 79.56 120 THR A C 1
ATOM 934 O O . THR A 1 120 ? -6.941 -1.676 19.316 1.00 79.56 120 THR A O 1
ATOM 937 N N . TYR A 1 121 ? -5.348 -0.316 18.483 1.00 76.56 121 TYR A N 1
ATOM 938 C CA . TYR A 1 121 ? -4.347 -1.351 18.265 1.00 76.56 121 TYR A CA 1
ATOM 939 C C . TYR A 1 121 ? -3.366 -1.412 19.440 1.00 76.56 121 TYR A C 1
ATOM 941 O O . TYR A 1 121 ? -2.692 -0.429 19.746 1.00 76.56 121 TYR A O 1
ATOM 949 N N . LEU A 1 122 ? -3.288 -2.573 20.094 1.00 69.06 122 LEU A N 1
ATOM 950 C CA . LEU A 1 122 ? -2.493 -2.832 21.296 1.00 69.06 122 LEU A CA 1
ATOM 951 C C . LEU A 1 122 ? -1.595 -4.052 21.083 1.00 69.06 122 LEU A C 1
ATOM 953 O O . LEU A 1 122 ? -2.096 -5.171 21.000 1.00 69.06 122 LEU A O 1
ATOM 957 N N . TYR A 1 123 ? -0.276 -3.837 21.046 1.00 61.78 123 TYR A N 1
ATOM 958 C CA . TYR A 1 123 ? 0.797 -4.849 21.094 1.00 61.78 123 TYR A CA 1
ATOM 959 C C . TYR A 1 123 ? 0.789 -5.994 20.056 1.00 61.78 123 TYR A C 1
ATOM 961 O O . TYR A 1 123 ? 1.768 -6.730 20.029 1.00 61.78 123 TYR A O 1
ATOM 969 N N . THR A 1 124 ? -0.269 -6.166 19.251 1.00 61.38 124 THR A N 1
ATOM 970 C CA . THR A 1 124 ? -0.525 -7.125 18.134 1.00 61.38 124 THR A CA 1
ATOM 971 C C . THR A 1 124 ? -2.021 -7.453 18.000 1.00 61.38 124 THR A C 1
ATOM 973 O O . THR A 1 124 ? -2.431 -8.104 17.041 1.00 61.38 124 THR A O 1
ATOM 976 N N . HIS A 1 125 ? -2.861 -6.988 18.927 1.00 66.19 125 HIS A N 1
ATOM 977 C CA . HIS A 1 125 ? -4.300 -7.223 18.934 1.00 66.19 125 HIS A CA 1
ATOM 978 C C . HIS A 1 125 ? -5.092 -5.939 18.702 1.00 66.19 125 HIS A C 1
ATOM 980 O O . HIS A 1 125 ? -4.712 -4.854 19.147 1.00 66.19 125 HIS A O 1
ATOM 986 N N . ILE A 1 126 ? -6.222 -6.074 18.009 1.00 70.50 126 ILE A N 1
ATOM 987 C CA . ILE A 1 126 ? -7.163 -4.979 17.780 1.00 70.50 126 ILE A CA 1
ATOM 988 C C . ILE A 1 126 ? -8.357 -5.159 18.687 1.00 70.50 126 ILE A C 1
ATOM 990 O O . ILE A 1 126 ? -9.066 -6.160 18.615 1.00 70.50 126 ILE A O 1
ATOM 994 N N . TYR A 1 127 ? -8.590 -4.145 19.509 1.00 71.62 127 TYR A N 1
ATOM 995 C CA . TYR A 1 127 ? -9.756 -4.066 20.363 1.00 71.62 127 TYR A CA 1
ATOM 996 C C . TYR A 1 127 ? -10.697 -3.008 19.801 1.00 71.62 127 TYR A C 1
ATOM 998 O O . TYR A 1 127 ? -10.313 -1.859 19.568 1.00 71.62 127 TYR A O 1
ATOM 1006 N N . MET A 1 128 ? -11.949 -3.394 19.571 1.00 63.06 128 MET A N 1
ATOM 1007 C CA . MET A 1 128 ? -13.004 -2.426 19.306 1.00 63.06 128 MET A CA 1
ATOM 1008 C C . MET A 1 128 ? -13.351 -1.747 20.628 1.00 63.06 128 MET A C 1
ATOM 1010 O O . MET A 1 128 ? -13.880 -2.388 21.532 1.00 63.06 128 MET A O 1
ATOM 1014 N N . CYS A 1 129 ? -13.019 -0.466 20.758 1.00 59.25 129 CYS A N 1
ATOM 1015 C CA . CYS A 1 129 ? -13.196 0.229 22.029 1.00 59.25 129 CYS A CA 1
ATOM 1016 C C . CYS A 1 129 ? -14.556 0.919 22.119 1.00 59.25 129 CYS A C 1
ATOM 1018 O O . CYS A 1 129 ? -15.143 0.937 23.195 1.00 59.25 129 CYS A O 1
ATOM 1020 N N . ILE A 1 130 ? -15.044 1.524 21.027 1.00 62.75 130 ILE A N 1
ATOM 1021 C CA . ILE A 1 130 ? -16.264 2.346 21.053 1.00 62.75 130 ILE A CA 1
ATOM 1022 C C . ILE A 1 130 ? -16.974 2.304 19.691 1.00 62.75 130 ILE A C 1
ATOM 1024 O O . ILE A 1 130 ? -16.337 2.412 18.640 1.00 62.75 130 ILE A O 1
ATOM 1028 N N . TYR A 1 131 ? -18.307 2.215 19.716 1.00 56.69 131 TYR A N 1
ATOM 1029 C CA . TYR A 1 131 ? -19.175 2.516 18.577 1.00 56.69 131 TYR A CA 1
ATOM 1030 C C . TYR A 1 131 ? -19.686 3.953 18.716 1.00 56.69 131 TYR A C 1
ATOM 1032 O O . TYR A 1 131 ? -20.416 4.248 19.663 1.00 56.69 131 TYR A O 1
ATOM 1040 N N . ILE A 1 132 ? -19.307 4.860 17.811 1.00 58.81 132 ILE A N 1
ATOM 1041 C CA . ILE A 1 132 ? -19.778 6.251 17.855 1.00 58.81 132 ILE A CA 1
ATOM 1042 C C . ILE A 1 132 ? -20.683 6.504 16.648 1.00 58.81 132 ILE A C 1
ATOM 1044 O O . ILE A 1 132 ? -20.251 6.485 15.493 1.00 58.81 132 ILE A O 1
ATOM 1048 N N . TYR A 1 133 ? -21.957 6.786 16.920 1.00 52.16 133 TYR A N 1
ATOM 1049 C CA . TYR A 1 133 ? -22.887 7.296 15.916 1.00 52.16 133 TYR A CA 1
ATOM 1050 C C . TYR A 1 133 ? -22.578 8.769 15.657 1.00 52.16 133 TYR A C 1
ATOM 1052 O O . TYR A 1 133 ? -23.116 9.660 16.309 1.00 52.16 133 TYR A O 1
ATOM 1060 N N . ILE A 1 134 ? -21.677 9.034 14.717 1.00 54.75 134 ILE A N 1
ATOM 1061 C CA . ILE A 1 134 ? -21.438 10.391 14.237 1.00 54.75 134 ILE A CA 1
ATOM 1062 C C . ILE A 1 134 ? -22.427 10.643 13.096 1.00 54.75 134 ILE A C 1
ATOM 1064 O O . ILE A 1 134 ? -22.225 10.168 11.985 1.00 54.75 134 ILE A O 1
ATOM 1068 N N . TYR A 1 135 ? -23.495 11.396 13.374 1.00 48.31 135 TYR A N 1
ATOM 1069 C CA . TYR A 1 135 ? -24.531 11.814 12.411 1.00 48.31 135 TYR A CA 1
ATOM 1070 C C . TYR A 1 135 ? -24.038 12.888 11.416 1.00 48.31 135 TYR A C 1
ATOM 1072 O O . TYR A 1 135 ? -24.798 13.750 10.975 1.00 48.31 135 TYR A O 1
ATOM 1080 N N . ILE A 1 136 ? -22.752 12.887 11.061 1.00 52.34 136 ILE A N 1
ATOM 1081 C CA . ILE A 1 136 ? -22.226 13.828 10.072 1.00 52.34 136 ILE A CA 1
ATOM 1082 C C . ILE A 1 136 ? -22.468 13.213 8.698 1.00 52.34 136 ILE A C 1
ATOM 1084 O O . ILE A 1 136 ? -21.816 12.249 8.311 1.00 52.34 136 ILE A O 1
ATOM 1088 N N . GLN A 1 137 ? -23.436 13.792 7.982 1.00 45.59 137 GLN A N 1
ATOM 1089 C CA . GLN A 1 137 ? -23.955 13.324 6.693 1.00 45.59 137 GLN A CA 1
ATOM 1090 C C . GLN A 1 137 ? -22.881 13.085 5.628 1.00 45.59 137 GLN A C 1
ATOM 1092 O O . GLN A 1 137 ? -23.144 12.331 4.704 1.00 45.59 137 GLN A O 1
ATOM 1097 N N . ASN A 1 138 ? -21.686 13.670 5.748 1.00 43.59 138 ASN A N 1
ATOM 1098 C CA . ASN A 1 138 ? -20.537 13.303 4.931 1.00 43.59 138 ASN A CA 1
ATOM 1099 C C . ASN A 1 138 ? -19.223 13.644 5.652 1.00 43.59 138 ASN A C 1
ATOM 1101 O O . ASN A 1 138 ? -18.861 14.816 5.765 1.00 43.59 138 ASN A O 1
ATOM 1105 N N . ILE A 1 139 ? -18.491 12.637 6.130 1.00 52.06 139 ILE A N 1
ATOM 1106 C CA . ILE A 1 139 ? -17.141 12.836 6.672 1.00 52.06 139 ILE A CA 1
ATOM 1107 C C . ILE A 1 139 ? -16.133 12.589 5.552 1.00 52.06 139 ILE A C 1
ATOM 1109 O O . ILE A 1 139 ? -15.780 11.447 5.262 1.00 52.06 139 ILE A O 1
ATOM 1113 N N . TYR A 1 140 ? -15.677 13.668 4.918 1.00 51.31 140 TYR A N 1
ATOM 1114 C CA . TYR A 1 140 ? -14.668 13.595 3.859 1.00 51.31 140 TYR A CA 1
ATOM 1115 C C . TYR A 1 140 ? -13.235 13.589 4.409 1.00 51.31 140 TYR A C 1
ATOM 1117 O O . TYR A 1 140 ? -12.356 12.986 3.803 1.00 51.31 140 TYR A O 1
ATOM 1125 N N . ILE A 1 141 ? -12.995 14.234 5.558 1.00 48.91 141 ILE A N 1
ATOM 1126 C CA . ILE A 1 141 ? -11.677 14.366 6.198 1.00 48.91 141 ILE A CA 1
ATOM 1127 C C . ILE A 1 141 ? -11.875 14.390 7.725 1.00 48.91 141 ILE A C 1
ATOM 1129 O O . ILE A 1 141 ? -12.654 15.196 8.229 1.00 48.91 141 ILE A O 1
ATOM 1133 N N . PHE A 1 142 ? -11.166 13.528 8.462 1.00 53.72 142 PHE A N 1
ATOM 1134 C CA . PHE A 1 142 ? -10.971 13.661 9.913 1.00 53.72 142 PHE A CA 1
ATOM 1135 C C . PHE A 1 142 ? -9.662 14.427 10.137 1.00 53.72 142 PHE A C 1
ATOM 1137 O O . PHE A 1 142 ? -8.589 13.881 9.893 1.00 53.72 142 PHE A O 1
ATOM 1144 N N . VAL A 1 143 ? -9.736 15.681 10.587 1.00 51.31 143 VAL A N 1
ATOM 1145 C CA . VAL A 1 143 ? -8.571 16.384 11.144 1.00 51.31 143 VAL A CA 1
ATOM 1146 C C . VAL A 1 143 ? -8.673 16.269 12.656 1.00 51.31 143 VAL A C 1
ATOM 1148 O O . VAL A 1 143 ? -9.555 16.871 13.268 1.00 51.31 143 VAL A O 1
ATOM 1151 N N . LEU A 1 144 ? -7.801 15.469 13.261 1.00 53.16 144 LEU A 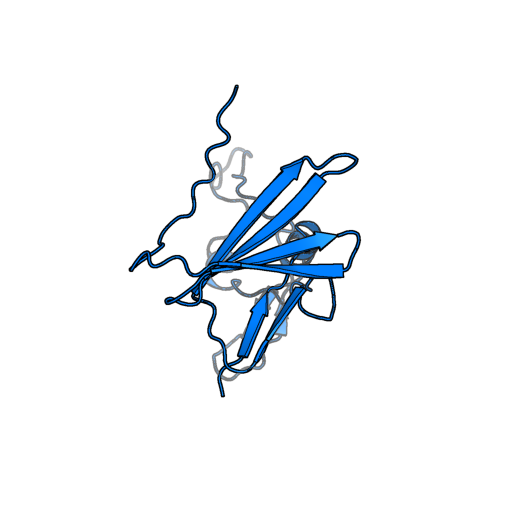N 1
ATOM 1152 C CA . LEU A 1 144 ? -7.638 15.460 14.709 1.00 53.16 144 LEU A CA 1
ATOM 1153 C C . LEU A 1 144 ? -6.729 16.635 15.059 1.00 53.16 144 LEU A C 1
ATOM 1155 O O . LEU A 1 144 ? -5.515 16.582 14.887 1.00 53.16 144 LEU A O 1
ATOM 1159 N N . GLY A 1 145 ? -7.344 17.745 15.461 1.00 41.53 145 GLY A N 1
ATOM 1160 C CA . GLY A 1 145 ? -6.616 18.854 16.057 1.00 41.53 145 GLY A CA 1
ATOM 1161 C C . GLY A 1 145 ? -6.145 18.435 17.442 1.00 41.53 145 GLY A C 1
ATOM 1162 O O . GLY A 1 145 ? -6.967 18.269 18.341 1.00 41.53 145 GLY A O 1
ATOM 1163 N N . LEU A 1 146 ? -4.837 18.263 17.617 1.00 45.94 146 LEU A N 1
ATOM 1164 C CA . LEU A 1 146 ? -4.241 18.274 18.947 1.00 45.94 146 LEU A CA 1
ATOM 1165 C C . LEU A 1 146 ? -4.306 19.725 19.436 1.00 45.94 146 LEU A C 1
ATOM 1167 O O . LEU A 1 146 ? -3.541 20.577 18.986 1.00 45.94 146 LEU A O 1
ATOM 1171 N N . GLY A 1 147 ? -5.291 20.027 20.282 1.00 39.66 147 GLY A N 1
ATOM 1172 C CA . GLY A 1 147 ? -5.283 21.257 21.064 1.00 39.66 147 GLY A CA 1
ATOM 1173 C C . GLY A 1 147 ? -4.069 21.213 21.981 1.00 39.66 147 GLY A C 1
ATOM 1174 O O . GLY A 1 147 ? -3.983 20.334 22.834 1.00 39.66 147 GLY A O 1
ATOM 1175 N N . ASN A 1 148 ? -3.110 22.103 21.738 1.00 42.50 148 ASN A N 1
ATOM 1176 C CA . ASN A 1 148 ? -2.022 22.353 22.670 1.00 42.50 148 ASN A CA 1
ATOM 1177 C C . ASN A 1 148 ? -2.600 23.186 23.819 1.00 42.50 148 ASN A C 1
ATOM 1179 O O . ASN A 1 148 ? -2.845 24.378 23.622 1.00 42.50 148 ASN A O 1
ATOM 1183 N N . ASP A 1 149 ? -2.822 22.549 24.965 1.00 41.44 149 ASP A N 1
ATOM 1184 C CA . ASP A 1 149 ? -2.821 23.220 26.268 1.00 41.44 149 ASP A CA 1
ATOM 1185 C C . ASP A 1 149 ? -1.413 23.115 26.875 1.00 41.44 149 ASP A C 1
ATOM 1187 O O . ASP A 1 149 ? -0.816 22.012 26.792 1.00 41.44 149 ASP A O 1
#

InterPro domains:
  IPR0016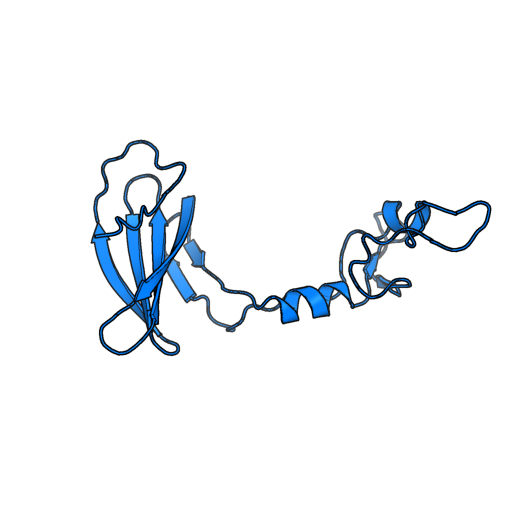27 Sema domain [PF01403] (2-114)
  IPR001627 Sema domain [PS51004] (1-149)
  IPR015943 WD40/YVTN repeat-like-containing domain superfamily [G3DSA:2.130.10.10] (1-137)
  IPR027231 Semaphorin [PTHR11036] (2-113)
  IPR036352 Sema domain superfamily [SSF101912] (2-114)

Radius of gyration: 21.74 Å; chains: 1; bounding box: 52×38×57 Å

Foldseek 3Di:
DDKDFAFAADVVLVLVQQQAFFWFAPDPPGDTDTHHDPDRDPPPDAPCDPDPRGRPGPDDVVCVVTGDGTPDDRDTPDPGTQDIGPPADWDDKDWDWDDDDPDIWIWIWTDRQQFTWIWIDDPHHIDRDDTGGDRPNDDPDDDDDPPDD

Secondary structure (DSSP, 8-state):
--EEEE----HHHHHHHHTS-EEE-SSTTSPPEEE--SS-S----B--SSSTTTTSBSS-HHHHTT--EESS----SSSS-SEEEES----EEEEEEEE-SSSEEEEEEEE-SS-EEEEEEETTEEEEEEEE----S------------

Sequence (149 aa):
MAASAVCAFNLSAITQAFNGPFRSQENPRSTWLPTSNPTHDFQCETIQEAGPNEGLTQRSLQDAQRLYLMQLVVQPQSAAPLVLQDAVRFVSLVVDIVQGKDSLYHVLYISTGTYTHKYTYLYTHIYMCIYIYIYIQNIYIFVLGLGND

pLDDT: mean 80.17, std 14.58, range [39.66, 95.5]